Protein AF-A0A935D821-F1 (afdb_monomer)

Solvent-accessible surface area (backbone atoms only — not comparable to full-atom values): 6762 Å² total; per-residue (Å²): 128,69,67,65,56,53,56,55,55,55,59,57,64,60,61,70,76,73,68,74,76,75,75,74,90,66,78,79,75,73,73,83,70,80,72,78,73,88,66,87,47,68,66,58,54,49,43,53,53,27,46,60,72,44,51,42,80,47,81,39,40,24,57,70,22,48,75,49,73,48,99,88,66,54,73,47,79,40,54,56,42,69,42,59,46,97,87,68,49,63,41,78,49,81,43,81,46,79,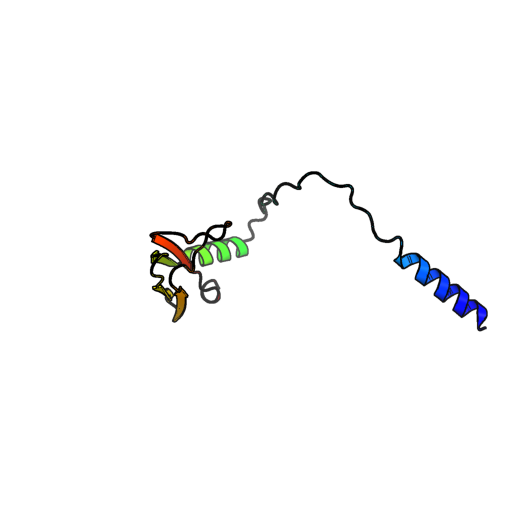47,65,61,72,87,68,39,112

Secondary structure (DSSP, 8-state):
-HHHHHHHHHHHHHTTSS--------S--------------HHHHHHHHHHHHHEEEEEEETTTBEEEE-TTS-EEEE-TT--B-TTSPBP-SEEEEEEE-GGG--

Structure (mmCIF, N/CA/C/O backbone):
data_AF-A0A935D821-F1
#
_entry.id   AF-A0A935D821-F1
#
loop_
_atom_site.group_PDB
_atom_site.id
_atom_site.type_symbol
_atom_site.label_atom_id
_atom_site.label_alt_id
_atom_site.label_comp_id
_atom_site.label_asym_id
_atom_site.label_entity_id
_atom_site.label_seq_id
_atom_site.pdbx_PDB_ins_code
_atom_site.Cartn_x
_atom_site.Cartn_y
_atom_site.Cartn_z
_atom_site.occupancy
_atom_site.B_iso_or_equiv
_atom_site.auth_seq_id
_atom_site.auth_comp_id
_atom_site.auth_asym_id
_atom_site.auth_atom_id
_atom_site.pdbx_PDB_model_num
ATOM 1 N N . MET A 1 1 ? -64.107 12.396 -27.314 1.00 47.75 1 MET A N 1
ATOM 2 C CA . MET A 1 1 ? -63.251 12.052 -26.149 1.00 47.75 1 MET A CA 1
ATOM 3 C C . MET A 1 1 ? -61.824 11.623 -26.516 1.00 47.75 1 MET A C 1
ATOM 5 O O . MET A 1 1 ? -61.002 11.564 -25.618 1.00 47.75 1 MET A O 1
ATOM 9 N N . LYS A 1 2 ? -61.483 11.373 -27.793 1.00 49.12 2 LYS A N 1
ATOM 10 C CA . LYS A 1 2 ? -60.126 10.945 -28.192 1.00 49.12 2 LYS A CA 1
ATOM 11 C C . LYS A 1 2 ? -59.158 12.112 -28.451 1.00 49.12 2 LYS A C 1
ATOM 13 O O . LYS A 1 2 ? -57.992 12.001 -28.125 1.00 49.12 2 LYS A O 1
ATOM 18 N N . THR A 1 3 ? -59.658 13.264 -28.904 1.00 49.84 3 THR A N 1
ATOM 19 C CA . THR A 1 3 ? -58.847 14.439 -29.282 1.00 49.84 3 THR A CA 1
ATOM 20 C C . THR A 1 3 ? -58.216 15.175 -28.094 1.00 49.84 3 THR A C 1
ATOM 22 O O . THR A 1 3 ? -57.121 15.707 -28.212 1.00 49.84 3 THR A O 1
ATOM 25 N N . LYS A 1 4 ? -58.873 15.181 -26.923 1.00 50.50 4 LYS A N 1
ATOM 26 C CA . LYS A 1 4 ? -58.335 15.822 -25.707 1.00 50.50 4 LYS A CA 1
ATOM 27 C C . LYS A 1 4 ? -57.169 15.033 -25.102 1.00 50.50 4 LYS A C 1
ATOM 29 O O . LYS A 1 4 ? -56.231 15.637 -24.599 1.00 50.50 4 LYS A O 1
ATOM 34 N N . ALA A 1 5 ? -57.220 13.701 -25.195 1.00 51.91 5 ALA A N 1
ATOM 35 C CA . ALA A 1 5 ? -56.130 12.836 -24.759 1.00 51.91 5 ALA A CA 1
ATOM 36 C C . ALA A 1 5 ? -54.888 13.045 -25.636 1.00 51.91 5 ALA A C 1
ATOM 38 O O . ALA A 1 5 ? -53.805 13.213 -25.093 1.00 51.91 5 ALA A O 1
ATOM 39 N N . THR A 1 6 ? -55.054 13.152 -26.962 1.00 52.22 6 THR A N 1
ATOM 40 C CA . THR A 1 6 ? -53.933 13.355 -27.896 1.00 52.22 6 THR A CA 1
ATOM 41 C C . THR A 1 6 ? -53.242 14.708 -27.706 1.00 52.22 6 THR A C 1
ATOM 43 O O . THR A 1 6 ? -52.020 14.761 -27.703 1.00 52.22 6 THR A O 1
ATOM 46 N N . ILE A 1 7 ? -53.998 15.789 -27.462 1.00 57.34 7 ILE A N 1
ATOM 47 C CA . ILE A 1 7 ? -53.429 17.131 -27.223 1.00 57.34 7 ILE A CA 1
ATOM 48 C C . ILE A 1 7 ? -52.598 17.164 -25.929 1.00 57.34 7 ILE A C 1
ATOM 50 O O . ILE A 1 7 ? -51.537 17.784 -25.890 1.00 57.34 7 ILE A O 1
ATOM 54 N N . LEU A 1 8 ? -53.043 16.459 -24.884 1.00 55.34 8 LEU A N 1
ATOM 55 C CA . LEU A 1 8 ? -52.323 16.400 -23.612 1.00 55.34 8 LEU A CA 1
ATOM 56 C C . LEU A 1 8 ? -51.025 15.581 -23.718 1.00 55.34 8 LEU A C 1
ATOM 58 O O . LEU A 1 8 ? -50.024 15.942 -23.103 1.00 55.34 8 LEU A O 1
ATOM 62 N N . THR A 1 9 ? -51.006 14.519 -24.534 1.00 57.06 9 THR A N 1
ATOM 63 C CA . THR A 1 9 ? -49.791 13.712 -24.755 1.00 57.06 9 THR A CA 1
ATOM 64 C C . THR A 1 9 ? -48.740 14.467 -25.572 1.00 57.06 9 THR A C 1
ATOM 66 O O . THR A 1 9 ? -47.549 14.367 -25.281 1.00 57.06 9 THR A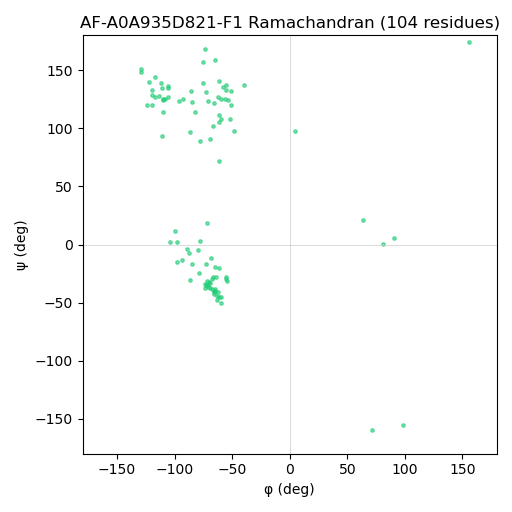 O 1
ATOM 69 N N . THR A 1 10 ? -49.157 15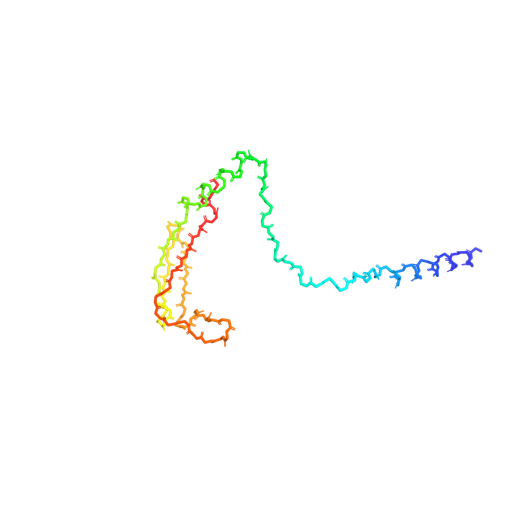.273 -26.554 1.00 56.84 10 THR A N 1
ATOM 70 C CA . THR A 1 10 ? -48.234 16.084 -27.366 1.00 56.84 10 THR A CA 1
ATOM 71 C C . THR A 1 10 ? -47.611 17.236 -26.568 1.00 56.84 10 THR A C 1
ATOM 73 O O . THR A 1 10 ? -46.447 17.563 -26.784 1.00 56.84 10 THR A O 1
ATOM 76 N N . LEU A 1 11 ? -48.333 17.813 -25.600 1.00 57.62 11 LEU A N 1
ATOM 77 C CA . LEU A 1 11 ? -47.815 18.906 -24.766 1.00 57.62 11 LEU A CA 1
ATOM 78 C C . LEU A 1 11 ? -46.709 18.444 -23.796 1.00 57.62 11 LEU A C 1
ATOM 80 O O . LEU A 1 11 ? -45.764 19.184 -23.535 1.00 57.62 11 LEU A O 1
ATOM 84 N N . ILE A 1 12 ? -46.790 17.204 -23.301 1.00 60.59 12 ILE A N 1
ATOM 85 C CA . ILE A 1 12 ? -45.798 16.624 -22.378 1.00 60.59 12 ILE A CA 1
ATOM 86 C C . ILE A 1 12 ? -44.495 16.264 -23.108 1.00 60.59 12 ILE A C 1
ATOM 88 O O . ILE A 1 12 ? -43.413 16.437 -22.551 1.00 60.59 1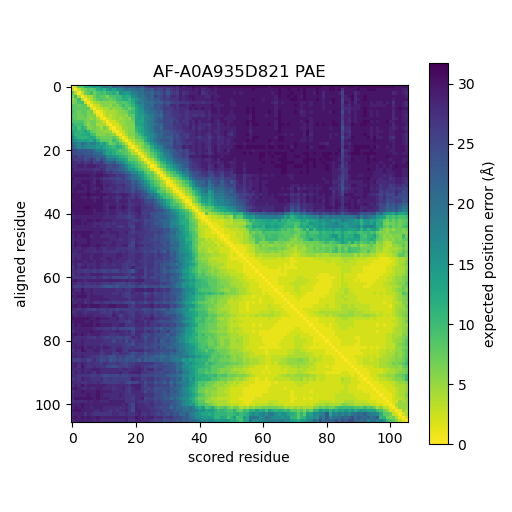2 ILE A O 1
ATOM 92 N N . ALA A 1 13 ? -44.570 15.837 -24.372 1.00 58.31 13 ALA A N 1
ATOM 93 C CA . ALA A 1 13 ? -43.392 15.468 -25.160 1.00 58.31 13 ALA A CA 1
ATOM 94 C C . ALA A 1 13 ? -42.466 16.663 -25.478 1.00 58.31 13 ALA A C 1
ATOM 96 O O . ALA A 1 13 ? -41.257 16.490 -25.603 1.00 58.31 13 ALA A O 1
ATOM 97 N N . ILE A 1 14 ? -43.009 17.883 -25.556 1.00 59.75 14 ILE A N 1
ATOM 98 C CA . ILE A 1 14 ? -42.233 19.103 -25.849 1.00 59.75 14 ILE A CA 1
ATOM 99 C C . ILE A 1 14 ? -41.476 19.606 -24.603 1.00 59.75 14 ILE A C 1
ATOM 101 O O . ILE A 1 14 ? -40.429 20.239 -24.724 1.00 59.75 14 ILE A O 1
ATOM 105 N N . ALA A 1 15 ? -41.940 19.277 -23.392 1.00 59.16 15 ALA A N 1
ATOM 106 C CA . ALA A 1 15 ? -41.317 19.733 -22.147 1.00 59.16 15 ALA A CA 1
ATOM 107 C C . ALA A 1 15 ? -39.978 19.037 -21.824 1.00 59.16 15 ALA A C 1
ATOM 109 O O . ALA A 1 15 ? -39.199 19.553 -21.025 1.00 59.16 15 ALA A O 1
ATOM 110 N N . VAL A 1 16 ? -39.676 17.894 -22.452 1.00 58.69 16 VAL A N 1
ATOM 111 C CA . VAL A 1 16 ? -38.473 17.095 -22.141 1.00 58.69 16 VAL A CA 1
ATOM 112 C C . VAL A 1 16 ? -37.225 17.581 -22.898 1.00 58.69 16 VAL A C 1
ATOM 114 O O . VAL A 1 16 ? -36.107 17.274 -22.502 1.00 58.69 16 VAL A O 1
ATOM 117 N N . ILE A 1 17 ? -37.385 18.389 -23.955 1.00 57.78 17 ILE A N 1
ATOM 118 C CA . ILE A 1 17 ? -36.281 18.791 -24.854 1.00 57.78 17 ILE A CA 1
ATOM 119 C C . ILE A 1 17 ? -35.620 20.129 -24.476 1.00 57.78 17 ILE A C 1
ATOM 121 O O . ILE A 1 17 ? -34.545 20.442 -24.977 1.00 57.78 17 ILE A O 1
ATOM 125 N N . VAL A 1 18 ? -36.228 20.921 -23.584 1.00 59.41 18 VAL A N 1
ATOM 126 C CA . VAL A 1 18 ? -35.725 22.258 -23.178 1.00 59.41 18 VAL A CA 1
ATOM 127 C C . VAL A 1 18 ? -35.068 22.232 -21.783 1.00 59.41 18 VAL A C 1
ATOM 129 O O . VAL A 1 18 ? -34.610 23.250 -21.274 1.00 59.41 18 VAL A O 1
ATOM 132 N N . GLY A 1 19 ? -34.990 21.055 -21.150 1.00 55.84 19 GLY A N 1
ATOM 133 C CA . GLY A 1 19 ? -34.468 20.876 -19.789 1.00 55.84 19 GLY A CA 1
ATOM 134 C C . GLY A 1 19 ? -32.941 20.844 -19.651 1.00 55.84 19 GLY A C 1
ATOM 135 O O . GLY A 1 19 ? -32.443 20.807 -18.528 1.00 55.84 19 GLY A O 1
ATOM 136 N N . CYS A 1 20 ? -32.177 20.884 -20.747 1.00 56.91 20 CYS A N 1
ATOM 137 C CA . CYS A 1 20 ? -30.724 21.033 -20.677 1.00 56.91 20 CYS A CA 1
ATOM 138 C C . CYS A 1 20 ? -30.373 22.499 -20.400 1.00 56.91 20 CYS A C 1
ATOM 140 O O . CYS A 1 20 ? -30.156 23.289 -21.320 1.00 56.91 20 CYS A O 1
ATOM 142 N N . LYS A 1 21 ? -30.294 22.868 -19.116 1.00 47.97 21 LYS A N 1
ATOM 143 C CA . LYS A 1 21 ? -29.542 24.057 -18.708 1.00 47.97 21 LYS A CA 1
ATOM 144 C C . LYS A 1 21 ? -28.100 23.850 -19.154 1.00 47.97 21 LYS A C 1
ATOM 146 O O . LYS A 1 21 ? -27.393 23.018 -18.601 1.00 47.97 21 LYS A O 1
ATOM 151 N N . LYS A 1 22 ? -27.689 24.589 -20.178 1.00 47.59 22 LYS A N 1
ATOM 152 C CA . LYS A 1 22 ? -26.282 24.745 -20.521 1.00 47.59 22 LYS A CA 1
ATOM 153 C C . LYS A 1 22 ? -25.666 25.531 -19.367 1.00 47.59 22 LYS A C 1
ATOM 155 O O . LYS A 1 22 ? -25.934 26.724 -19.230 1.00 47.59 22 LYS A O 1
ATOM 160 N N . GLU A 1 23 ? -24.959 24.844 -18.477 1.00 57.12 23 GLU A N 1
ATOM 161 C CA . GLU A 1 23 ? -24.061 25.513 -17.541 1.00 57.12 23 GLU A CA 1
ATOM 162 C C . GLU A 1 23 ? -23.087 26.332 -18.399 1.00 57.12 23 GLU A C 1
ATOM 164 O O . GLU A 1 23 ? -22.535 25.788 -19.361 1.00 57.12 23 GLU A O 1
ATOM 169 N N . PRO A 1 24 ? -22.956 27.652 -18.176 1.00 48.09 24 PRO A N 1
ATOM 170 C CA . PRO A 1 24 ? -21.944 28.419 -18.882 1.00 48.09 24 PRO A CA 1
ATOM 171 C C . PRO A 1 24 ? -20.587 27.792 -18.567 1.00 48.09 24 PRO A C 1
ATOM 173 O O . PRO A 1 24 ? -20.339 27.455 -17.409 1.00 48.09 24 PRO A O 1
ATOM 176 N N . ASP A 1 25 ? -19.752 27.623 -19.596 1.00 51.28 25 ASP A N 1
ATOM 177 C CA . ASP A 1 25 ? -18.374 27.148 -19.482 1.00 51.28 25 ASP A CA 1
ATOM 178 C C . ASP A 1 25 ? -17.662 27.937 -18.378 1.00 51.28 25 ASP A C 1
ATOM 180 O O . ASP A 1 25 ? -17.236 29.079 -18.563 1.00 51.28 25 ASP A O 1
ATOM 184 N N . ASN A 1 26 ? -17.600 27.338 -17.192 1.00 46.03 26 ASN A N 1
ATOM 185 C CA . ASN A 1 26 ? -16.905 27.902 -16.058 1.00 46.03 26 ASN A CA 1
ATOM 186 C C . ASN A 1 26 ? -15.437 27.485 -16.219 1.00 46.03 26 ASN A C 1
ATOM 188 O O . ASN A 1 26 ? -15.169 26.283 -16.331 1.00 46.03 26 ASN A O 1
ATOM 192 N N . PRO A 1 27 ? -14.478 28.426 -16.267 1.00 51.19 27 PRO A N 1
ATOM 193 C CA . PRO A 1 27 ? -13.065 28.075 -16.308 1.00 51.19 27 PRO A CA 1
ATOM 194 C C . PRO A 1 27 ? -12.760 27.176 -15.109 1.00 51.19 27 PRO A C 1
ATOM 196 O O . PRO A 1 27 ? -13.226 27.471 -14.011 1.00 51.19 27 PRO A O 1
ATOM 199 N N . ALA A 1 28 ? -12.053 26.068 -15.372 1.00 53.22 28 ALA A N 1
ATOM 200 C CA . ALA A 1 28 ? -11.562 25.065 -14.425 1.00 53.22 28 ALA A CA 1
ATOM 201 C C . ALA A 1 28 ? -12.015 25.312 -12.979 1.00 53.22 28 ALA A C 1
ATOM 203 O O . ALA A 1 28 ? -11.416 26.108 -12.255 1.00 53.22 28 ALA A O 1
ATOM 204 N N . SER A 1 29 ? -13.086 24.625 -12.569 1.00 41.59 29 SER A N 1
ATOM 205 C CA . SER A 1 29 ? -13.445 24.549 -11.157 1.00 41.59 29 SER A CA 1
ATOM 206 C C . SER A 1 29 ? -12.185 24.122 -10.393 1.00 41.59 29 SER A C 1
ATOM 208 O O . SER A 1 29 ? -11.617 23.078 -10.730 1.00 41.59 29 SER A O 1
ATOM 210 N N . PRO A 1 30 ? -11.679 24.923 -9.436 1.00 51.94 30 PRO A N 1
ATOM 211 C CA . PRO A 1 30 ? -10.592 24.462 -8.592 1.00 51.94 30 PRO A CA 1
ATOM 212 C C . PRO A 1 30 ? -11.053 23.160 -7.938 1.00 51.94 30 PRO A C 1
ATOM 214 O O . PRO A 1 30 ? -12.212 23.059 -7.527 1.00 51.94 30 PRO A O 1
ATOM 217 N N . ALA A 1 31 ? -10.161 22.164 -7.892 1.00 57.12 31 ALA A N 1
ATOM 218 C CA . ALA A 1 31 ? -10.391 20.915 -7.172 1.00 57.12 31 ALA A CA 1
ATOM 219 C C . ALA A 1 31 ? -11.093 21.225 -5.841 1.00 57.12 31 ALA A C 1
ATOM 221 O O . ALA A 1 31 ? -10.716 22.220 -5.215 1.00 57.12 31 ALA A O 1
ATOM 222 N N . PRO A 1 32 ? -12.107 20.440 -5.424 1.00 46.78 32 PRO A N 1
ATOM 223 C CA . PRO A 1 32 ? -12.874 20.740 -4.226 1.00 46.78 32 PRO A CA 1
ATOM 224 C C . PRO A 1 32 ? -11.896 20.952 -3.076 1.00 46.78 32 PRO A C 1
ATOM 226 O O . PRO A 1 32 ? -11.239 20.018 -2.615 1.00 46.78 32 PRO A O 1
ATOM 229 N N . THR A 1 33 ? -11.757 22.204 -2.645 1.00 50.59 33 THR A N 1
ATOM 23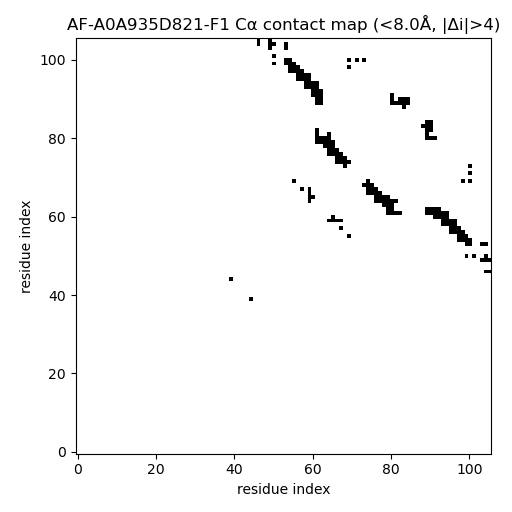0 C CA . THR A 1 33 ? -11.072 22.517 -1.406 1.00 50.59 33 THR A CA 1
ATOM 231 C C . THR A 1 33 ? -11.851 21.778 -0.328 1.00 50.59 33 THR A C 1
ATOM 233 O O . THR A 1 33 ? -13.076 21.916 -0.271 1.00 50.59 33 THR A O 1
ATOM 236 N N . PRO A 1 34 ? -11.206 20.933 0.492 1.00 54.78 34 PRO A N 1
ATOM 237 C CA . PRO A 1 34 ? -11.912 20.258 1.559 1.00 54.78 34 PRO A CA 1
ATOM 238 C C . PRO A 1 34 ? -12.459 21.343 2.481 1.00 54.78 34 PRO A C 1
ATOM 240 O O . PRO A 1 34 ? -11.705 21.990 3.207 1.00 54.78 34 PRO A O 1
ATOM 243 N N . ASN A 1 35 ? -13.771 21.582 2.418 1.00 47.72 35 ASN A N 1
ATOM 244 C CA . ASN A 1 35 ? -14.443 22.427 3.389 1.00 47.72 35 ASN A CA 1
ATOM 245 C C . ASN A 1 35 ? -14.081 21.868 4.770 1.00 47.72 35 ASN A C 1
ATOM 247 O O . ASN A 1 35 ? -14.323 20.678 5.012 1.00 47.72 35 ASN A O 1
ATOM 251 N N . PRO A 1 36 ? -13.509 22.670 5.686 1.00 53.00 36 PRO A N 1
ATOM 252 C CA . PRO A 1 36 ? -13.313 22.219 7.046 1.00 53.00 36 PRO A CA 1
ATOM 253 C C . PRO A 1 36 ? -14.705 21.925 7.588 1.00 53.00 36 PRO A C 1
ATOM 255 O O . PRO A 1 36 ? -15.535 22.822 7.727 1.00 53.00 36 PRO A O 1
ATOM 258 N N . VAL A 1 37 ? -14.998 20.651 7.827 1.00 57.03 37 VAL A N 1
ATOM 259 C CA . VAL A 1 37 ? -16.260 20.242 8.428 1.00 57.03 37 VAL A CA 1
ATOM 260 C C . VAL A 1 37 ? -16.215 20.728 9.877 1.00 57.03 37 VAL A C 1
ATOM 262 O O . VAL A 1 37 ? -15.727 20.030 10.764 1.00 57.03 37 VAL A O 1
ATOM 265 N N . THR A 1 38 ? -16.702 21.943 10.118 1.00 56.81 38 THR A N 1
ATOM 266 C CA . THR A 1 38 ? -16.762 22.639 11.417 1.00 56.81 38 THR A CA 1
ATOM 267 C C . THR A 1 38 ? -17.797 22.053 12.383 1.00 56.81 38 THR A C 1
ATOM 269 O O . THR A 1 38 ? -18.167 22.682 13.365 1.00 56.81 38 THR A O 1
ATOM 272 N N . GLY A 1 39 ? -18.251 20.822 12.151 1.00 56.06 39 GLY A N 1
ATOM 273 C CA . GLY A 1 39 ? -18.997 20.043 13.132 1.00 56.06 39 GLY A CA 1
ATOM 274 C C . GLY A 1 39 ? -18.136 18.889 13.600 1.00 56.06 39 GLY A C 1
ATOM 275 O O . GLY A 1 39 ? -18.131 17.856 12.931 1.00 56.06 39 GLY A O 1
ATOM 276 N N . SER A 1 40 ? -17.392 19.050 14.693 1.00 58.84 40 SER A N 1
ATOM 277 C CA . SER A 1 40 ? -16.677 17.983 15.406 1.00 58.84 40 SER A CA 1
ATOM 278 C C . SER A 1 40 ? -17.676 16.947 15.933 1.00 58.84 40 SER A C 1
ATOM 280 O O . SER A 1 40 ? -17.968 16.862 17.119 1.00 58.84 40 SER A O 1
ATOM 282 N N . SER A 1 41 ? -18.243 16.154 15.024 1.00 72.50 41 SER A N 1
ATOM 283 C CA . SER A 1 41 ? -19.016 14.984 15.398 1.00 72.50 41 SER A CA 1
ATOM 284 C C . SER A 1 41 ? -18.035 14.009 16.049 1.00 72.50 41 SER A C 1
ATOM 286 O O . SER A 1 41 ? -17.055 13.637 15.391 1.00 72.50 41 SER A O 1
ATOM 288 N N . PRO A 1 42 ? -18.259 13.591 17.306 1.00 70.44 42 PRO A N 1
ATOM 289 C CA . PRO A 1 42 ? -17.380 12.646 17.993 1.00 70.44 42 PRO A CA 1
ATOM 290 C C . PRO A 1 42 ? -17.199 11.350 17.190 1.00 70.44 42 PRO A C 1
ATOM 292 O O . PRO A 1 42 ? -16.129 10.755 17.218 1.00 70.44 42 PRO A O 1
ATOM 295 N N . LEU A 1 43 ? -18.189 10.980 16.371 1.00 74.56 43 LEU A N 1
ATOM 296 C CA . LEU A 1 43 ? -18.105 9.850 15.446 1.00 74.56 43 LEU A CA 1
ATOM 297 C C . LEU A 1 43 ? -17.006 10.025 14.392 1.00 74.56 43 LEU A C 1
ATOM 299 O O . LEU A 1 43 ? -16.278 9.083 14.105 1.00 74.56 43 LEU A O 1
ATOM 303 N N . ARG A 1 44 ? -16.828 11.230 13.833 1.00 75.44 44 ARG A N 1
ATOM 304 C CA . ARG A 1 44 ? -15.784 11.462 12.824 1.00 75.44 44 ARG A CA 1
ATOM 305 C C . ARG A 1 44 ? -14.386 11.380 13.432 1.00 75.44 44 ARG A C 1
ATOM 307 O O . ARG A 1 44 ? -13.495 10.830 12.798 1.00 75.44 44 ARG A O 1
ATOM 314 N N . ALA A 1 45 ? -14.209 11.874 14.657 1.00 72.25 45 ALA A N 1
ATOM 315 C CA . ALA A 1 45 ? -12.950 11.727 15.385 1.00 72.25 45 ALA A CA 1
ATOM 316 C C . ALA A 1 45 ? -12.644 10.252 15.702 1.00 72.25 45 ALA A C 1
ATOM 318 O O . ALA A 1 45 ? -11.503 9.828 15.538 1.00 72.25 45 ALA A O 1
ATOM 319 N N . LEU A 1 46 ? -13.658 9.462 16.079 1.00 72.31 46 LEU A N 1
ATOM 320 C CA . LEU A 1 46 ? -13.513 8.018 16.286 1.00 72.31 46 LEU A CA 1
ATOM 321 C C . LEU A 1 46 ? -13.043 7.308 15.011 1.00 72.31 46 LEU A C 1
ATOM 323 O O . LEU A 1 46 ? -12.031 6.617 15.050 1.00 72.31 46 LEU A O 1
ATOM 327 N N . PHE A 1 47 ? -13.695 7.541 13.867 1.00 78.50 47 PHE A N 1
ATOM 328 C CA . PHE A 1 47 ? -13.271 6.923 12.607 1.00 78.50 47 PHE A CA 1
ATOM 329 C C . PHE A 1 47 ? -11.865 7.360 12.182 1.00 78.50 47 PHE A C 1
ATOM 331 O O . PHE A 1 47 ? -11.064 6.513 11.809 1.00 78.50 47 PHE A O 1
ATOM 338 N N . VAL A 1 48 ? -11.528 8.651 12.273 1.00 80.06 48 VAL A N 1
ATOM 339 C CA . VAL A 1 48 ? -10.187 9.140 11.898 1.00 80.06 48 VAL A CA 1
ATOM 340 C C . VAL A 1 48 ? -9.101 8.506 12.771 1.00 80.06 48 VAL A C 1
ATOM 342 O O . VAL A 1 48 ? -8.099 8.027 12.241 1.00 80.06 48 VAL A O 1
ATOM 345 N N . ASN A 1 49 ? -9.314 8.441 14.087 1.00 75.75 49 ASN A N 1
ATOM 346 C CA . ASN A 1 49 ? -8.362 7.813 15.003 1.00 75.75 49 ASN A CA 1
ATOM 347 C C . ASN A 1 49 ? -8.246 6.306 14.750 1.00 75.75 49 ASN A C 1
ATOM 349 O O . ASN A 1 49 ? -7.141 5.769 14.735 1.00 75.75 49 ASN A O 1
ATOM 353 N N . ASN A 1 50 ? -9.363 5.624 14.495 1.00 80.31 50 ASN A N 1
ATOM 354 C CA . ASN A 1 50 ? -9.356 4.192 14.222 1.00 80.31 50 ASN A CA 1
ATOM 355 C C . ASN A 1 50 ? -8.670 3.864 12.888 1.00 80.31 50 ASN A C 1
ATOM 357 O O . ASN A 1 50 ? -7.918 2.896 12.820 1.00 80.31 50 ASN A O 1
ATOM 361 N N . VAL A 1 51 ? -8.854 4.689 11.849 1.00 83.62 51 VAL A N 1
ATOM 362 C CA . VAL A 1 51 ? -8.133 4.548 10.571 1.00 83.62 51 VAL A CA 1
ATOM 363 C C . VAL A 1 51 ? -6.635 4.745 10.782 1.00 83.62 51 VAL A C 1
ATOM 365 O O . VAL A 1 51 ? -5.843 3.925 10.317 1.00 83.62 51 VAL A O 1
ATOM 368 N N . ALA A 1 52 ? -6.238 5.797 11.503 1.00 82.06 52 ALA A N 1
ATOM 369 C CA . ALA A 1 52 ? -4.831 6.062 11.787 1.00 82.06 52 ALA A CA 1
ATOM 370 C C . ALA A 1 52 ? -4.185 4.892 12.552 1.00 82.06 52 ALA A C 1
ATOM 372 O O . ALA A 1 52 ? -3.123 4.418 12.159 1.00 82.06 52 ALA A O 1
ATOM 373 N N . ASN A 1 53 ? -4.866 4.364 13.574 1.00 82.31 53 ASN A N 1
ATOM 374 C CA . ASN A 1 53 ? -4.391 3.225 14.366 1.00 82.31 53 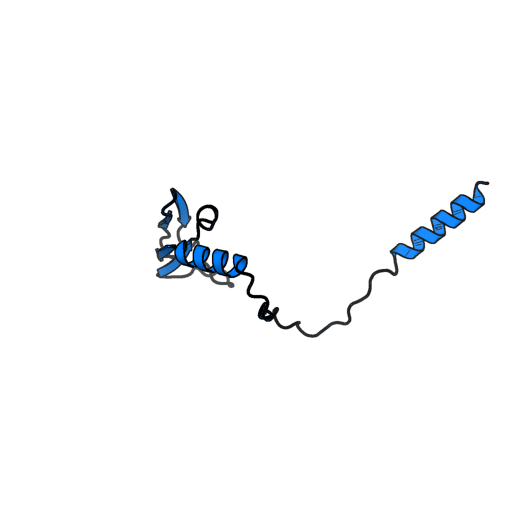ASN A CA 1
ATOM 375 C C . ASN A 1 53 ? -4.351 1.905 13.578 1.00 82.31 53 ASN A C 1
ATOM 377 O O . ASN A 1 53 ? -3.530 1.040 13.872 1.00 82.31 53 ASN A O 1
ATOM 381 N N . ALA A 1 54 ? -5.236 1.732 12.595 1.00 87.25 54 ALA A N 1
ATOM 382 C CA . ALA A 1 54 ? -5.303 0.532 11.764 1.00 87.25 54 ALA A CA 1
ATOM 383 C C . ALA A 1 54 ? -4.381 0.585 10.533 1.00 87.25 54 ALA A C 1
ATOM 385 O O . ALA A 1 54 ? -4.263 -0.420 9.827 1.00 87.25 54 ALA A O 1
ATOM 386 N N . THR A 1 55 ? -3.745 1.731 10.258 1.00 93.00 55 THR A N 1
ATOM 387 C CA . THR A 1 55 ? -2.867 1.899 9.095 1.00 93.00 55 THR A CA 1
ATOM 388 C C . THR A 1 55 ? -1.575 1.113 9.283 1.00 93.00 55 THR A C 1
ATOM 390 O O . THR A 1 55 ? -0.828 1.317 10.237 1.00 93.00 55 THR A O 1
ATOM 393 N N . GLN A 1 56 ? -1.297 0.228 8.333 1.00 94.75 56 GLN A N 1
ATOM 394 C CA . GLN A 1 56 ? -0.084 -0.576 8.251 1.00 94.75 56 GLN A CA 1
ATOM 395 C C . GLN A 1 56 ? 0.734 -0.111 7.047 1.00 94.75 56 GLN A C 1
ATOM 397 O O . GLN A 1 56 ? 0.173 0.156 5.984 1.00 94.75 56 GLN A O 1
ATOM 402 N N . THR A 1 57 ? 2.054 -0.023 7.201 1.00 96.81 57 THR A N 1
ATOM 403 C CA . THR A 1 57 ? 2.957 0.481 6.160 1.00 96.81 57 THR A CA 1
ATOM 404 C C . THR A 1 57 ? 3.967 -0.584 5.768 1.00 96.81 57 THR A C 1
ATOM 406 O O . THR A 1 57 ? 4.613 -1.182 6.627 1.00 96.81 57 THR A O 1
ATOM 409 N N . PHE A 1 58 ? 4.134 -0.779 4.465 1.00 97.62 58 PHE A N 1
ATOM 410 C CA . PHE A 1 58 ? 5.034 -1.763 3.877 1.00 97.62 58 PHE A CA 1
ATOM 411 C C . PHE A 1 58 ? 5.926 -1.107 2.832 1.00 97.62 58 PHE A C 1
ATOM 413 O O . PHE A 1 58 ? 5.525 -0.140 2.185 1.00 97.62 58 PHE A O 1
ATOM 420 N N . ILE A 1 59 ? 7.124 -1.655 2.649 1.00 97.75 59 ILE A N 1
ATOM 421 C CA . ILE A 1 59 ? 8.044 -1.247 1.590 1.00 97.75 59 ILE A CA 1
ATOM 422 C C . ILE A 1 59 ? 8.130 -2.378 0.572 1.00 97.75 59 ILE A C 1
ATOM 424 O O . ILE A 1 59 ? 8.458 -3.509 0.929 1.00 97.75 59 ILE A O 1
ATOM 428 N N . VAL A 1 60 ? 7.844 -2.063 -0.687 1.00 97.44 60 VAL A N 1
ATOM 429 C CA . VAL A 1 60 ? 7.898 -3.004 -1.812 1.00 97.44 60 VAL A CA 1
ATOM 430 C C . VAL A 1 60 ? 8.867 -2.456 -2.849 1.00 97.44 60 VAL A C 1
ATOM 432 O O . VAL A 1 60 ? 8.901 -1.254 -3.099 1.00 97.44 60 VAL A O 1
ATOM 435 N N . ASN A 1 61 ? 9.678 -3.316 -3.461 1.00 97.44 61 ASN A N 1
ATOM 436 C CA . ASN A 1 61 ? 10.481 -2.911 -4.609 1.00 97.44 61 ASN A CA 1
ATOM 437 C C . ASN A 1 61 ? 9.609 -2.981 -5.869 1.00 97.44 61 ASN A C 1
ATOM 439 O O . ASN A 1 61 ? 9.201 -4.062 -6.279 1.00 97.44 61 ASN A O 1
ATOM 443 N N . ALA A 1 62 ? 9.332 -1.839 -6.491 1.00 96.75 62 ALA A N 1
ATOM 444 C CA . ALA A 1 62 ? 8.448 -1.738 -7.646 1.00 96.75 62 ALA A CA 1
ATOM 445 C C . ALA A 1 62 ? 8.970 -2.476 -8.891 1.00 96.75 62 ALA A C 1
ATOM 447 O O . ALA A 1 62 ? 8.167 -2.957 -9.687 1.00 96.75 62 ALA A O 1
ATOM 448 N N . ALA A 1 63 ? 10.292 -2.628 -9.036 1.00 96.56 63 ALA A N 1
ATOM 449 C CA . ALA A 1 63 ? 10.883 -3.313 -10.185 1.00 96.56 63 ALA A CA 1
ATOM 450 C C . ALA A 1 63 ? 10.697 -4.837 -10.110 1.00 96.56 63 ALA A C 1
ATOM 452 O O . ALA A 1 63 ? 10.471 -5.484 -11.128 1.00 96.56 63 ALA A O 1
ATOM 453 N N . THR A 1 64 ? 10.784 -5.419 -8.910 1.00 97.44 64 THR A N 1
ATOM 454 C CA . THR A 1 64 ? 10.621 -6.870 -8.702 1.00 97.44 64 THR A CA 1
ATOM 455 C C . THR A 1 64 ? 9.224 -7.263 -8.240 1.00 97.44 64 THR A C 1
ATOM 457 O O . THR A 1 64 ? 8.893 -8.443 -8.273 1.00 97.44 64 THR A O 1
ATOM 460 N N . GLY A 1 65 ? 8.422 -6.303 -7.780 1.00 96.00 65 GLY A N 1
ATOM 461 C CA . GLY A 1 65 ? 7.163 -6.580 -7.104 1.00 96.00 65 GLY A CA 1
ATOM 462 C C . GLY A 1 65 ? 7.369 -7.173 -5.707 1.00 96.00 65 GLY A C 1
ATOM 463 O O . GLY A 1 65 ? 8.434 -7.029 -5.090 1.00 96.00 65 GLY A O 1
ATOM 464 N N . GLY A 1 66 ? 6.334 -7.840 -5.204 1.00 96.00 66 GLY A N 1
ATOM 465 C CA . GLY A 1 66 ? 6.358 -8.545 -3.928 1.00 96.00 66 GLY A CA 1
ATOM 466 C C . GLY A 1 66 ? 4.978 -8.721 -3.307 1.00 96.00 66 GLY A C 1
ATOM 467 O O . GLY A 1 66 ? 3.983 -8.173 -3.769 1.00 96.00 66 GLY A O 1
ATOM 468 N N . GLN A 1 67 ? 4.940 -9.459 -2.201 1.00 97.25 67 GLN A N 1
ATOM 469 C CA . GLN A 1 67 ? 3.717 -9.716 -1.453 1.00 97.25 67 GLN A CA 1
ATOM 470 C C . GLN A 1 67 ? 3.689 -8.908 -0.156 1.00 97.25 67 GLN A C 1
ATOM 472 O O . GLN A 1 67 ? 4.654 -8.894 0.608 1.00 97.25 67 GLN A O 1
ATOM 477 N N . VAL A 1 68 ? 2.545 -8.290 0.114 1.00 97.25 68 VAL A N 1
ATOM 478 C CA . VAL A 1 68 ? 2.221 -7.636 1.382 1.00 97.25 68 VAL A CA 1
ATOM 479 C C . VAL A 1 68 ? 1.134 -8.442 2.082 1.00 97.25 68 VAL A C 1
ATOM 481 O O . VAL A 1 68 ? 0.144 -8.836 1.464 1.00 97.25 68 VAL A O 1
ATOM 484 N N . MET A 1 69 ? 1.309 -8.681 3.382 1.00 96.94 69 MET A N 1
ATOM 485 C CA . MET A 1 69 ? 0.316 -9.356 4.212 1.00 96.94 69 MET A CA 1
ATOM 486 C C . MET A 1 69 ? -0.053 -8.473 5.400 1.00 96.94 69 MET A C 1
ATOM 488 O O . MET A 1 69 ? 0.807 -8.113 6.201 1.00 96.94 69 MET A O 1
ATOM 492 N N . GLY A 1 70 ? -1.332 -8.121 5.485 1.00 94.81 70 GLY A N 1
ATOM 493 C CA . GLY A 1 70 ? -1.905 -7.373 6.592 1.00 94.81 70 GLY A CA 1
ATOM 494 C C . GLY A 1 70 ? -2.086 -8.234 7.839 1.00 94.81 70 GLY A C 1
ATOM 495 O O . GLY A 1 70 ? -2.217 -9.460 7.768 1.00 94.81 70 GLY A O 1
ATOM 496 N N . ASN A 1 71 ? -2.146 -7.580 8.996 1.00 92.31 71 ASN A N 1
ATOM 497 C CA . ASN A 1 71 ? -2.299 -8.221 10.302 1.00 92.31 71 ASN A CA 1
ATOM 498 C C . ASN A 1 71 ? -3.609 -9.016 10.460 1.00 92.31 71 ASN A C 1
ATOM 500 O O . ASN A 1 71 ? -3.688 -9.868 11.349 1.00 92.31 71 ASN A O 1
ATOM 504 N N . LYS A 1 72 ? -4.643 -8.753 9.646 1.00 91.06 72 LYS A N 1
ATOM 505 C CA . LYS A 1 72 ? -5.896 -9.536 9.626 1.00 91.06 72 LYS A CA 1
ATOM 506 C C . LYS A 1 72 ? -5.964 -10.552 8.486 1.00 91.06 72 LYS A C 1
ATOM 508 O O . LYS A 1 72 ? -7.008 -11.162 8.274 1.00 91.06 72 LYS A O 1
ATOM 513 N N . GLY A 1 73 ? -4.847 -10.788 7.801 1.00 91.69 73 GLY A N 1
ATOM 514 C CA . GLY A 1 73 ? -4.727 -11.822 6.777 1.00 91.69 73 GLY A CA 1
ATOM 515 C C . GLY A 1 73 ? -5.058 -11.353 5.363 1.00 91.69 73 GLY A C 1
ATOM 516 O O . GLY A 1 73 ? -5.044 -12.180 4.451 1.00 91.69 73 GLY A O 1
ATOM 517 N N . THR A 1 74 ? -5.308 -10.056 5.142 1.00 93.56 74 THR A N 1
ATOM 518 C CA . THR A 1 74 ? -5.397 -9.520 3.777 1.00 93.56 74 THR A CA 1
ATOM 519 C C . THR A 1 74 ? -4.056 -9.700 3.080 1.00 93.56 74 THR A C 1
ATOM 521 O O . THR A 1 74 ? -3.024 -9.267 3.589 1.00 93.56 74 THR A O 1
ATOM 524 N N . AR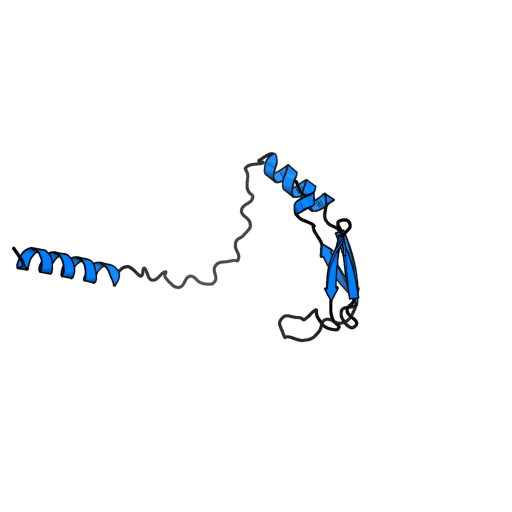G A 1 75 ? -4.062 -10.322 1.903 1.00 95.75 75 ARG A N 1
ATOM 525 C CA . ARG A 1 75 ? -2.867 -10.519 1.086 1.00 95.75 75 ARG A CA 1
ATOM 526 C C . ARG A 1 75 ? -2.990 -9.716 -0.200 1.00 95.75 75 ARG A C 1
ATOM 528 O O . ARG A 1 75 ? -3.974 -9.858 -0.919 1.00 95.75 75 ARG A O 1
ATOM 535 N N . LEU A 1 76 ? -1.974 -8.910 -0.477 1.00 97.06 76 LEU A N 1
ATOM 536 C CA . LEU A 1 76 ? -1.820 -8.158 -1.714 1.00 97.06 76 LEU A CA 1
ATOM 537 C C . LEU A 1 76 ? -0.565 -8.662 -2.412 1.00 97.06 76 LEU A C 1
ATOM 539 O O . LEU A 1 76 ? 0.501 -8.715 -1.800 1.00 97.06 76 LEU A O 1
ATOM 543 N N . ASP A 1 77 ? -0.708 -9.052 -3.670 1.00 97.81 77 ASP A N 1
ATOM 544 C CA . ASP A 1 77 ? 0.407 -9.461 -4.512 1.00 97.81 77 ASP A CA 1
ATOM 545 C C . ASP A 1 77 ? 0.628 -8.393 -5.581 1.00 97.81 77 ASP A C 1
ATOM 547 O O . ASP A 1 77 ? -0.314 -7.999 -6.273 1.00 97.81 77 ASP A O 1
ATOM 551 N N . PHE A 1 78 ? 1.852 -7.888 -5.664 1.00 97.75 78 PHE A N 1
ATOM 552 C CA . PHE A 1 78 ? 2.262 -6.897 -6.644 1.00 97.75 78 PHE A CA 1
ATOM 553 C C . PHE A 1 78 ? 3.214 -7.568 -7.622 1.00 97.75 78 PHE A C 1
ATOM 555 O O . PHE A 1 78 ? 4.329 -7.941 -7.255 1.00 97.75 78 PHE A O 1
ATOM 562 N N . GLU A 1 79 ? 2.791 -7.687 -8.876 1.00 97.81 79 GLU A N 1
ATOM 563 C CA . GLU A 1 79 ? 3.658 -8.176 -9.944 1.00 97.81 79 GLU A CA 1
ATOM 564 C C . GLU A 1 79 ? 4.835 -7.208 -10.199 1.00 97.81 79 GLU A C 1
ATOM 566 O O . GLU A 1 79 ? 4.761 -6.016 -9.862 1.00 97.81 79 GLU A O 1
ATOM 571 N N . PRO A 1 80 ? 5.937 -7.686 -10.805 1.00 97.50 80 PRO A N 1
ATOM 572 C CA . PRO A 1 80 ? 7.010 -6.813 -11.270 1.00 97.50 80 PRO A CA 1
ATOM 573 C C . PRO A 1 80 ? 6.470 -5.668 -12.139 1.00 97.50 80 PRO A C 1
ATOM 575 O O . PRO A 1 80 ? 5.708 -5.905 -13.073 1.00 97.50 80 PRO A O 1
ATOM 578 N N . ASN A 1 81 ? 6.902 -4.433 -11.871 1.00 97.12 81 ASN A N 1
ATOM 579 C CA . ASN A 1 81 ? 6.487 -3.223 -12.595 1.00 97.12 81 ASN A CA 1
ATOM 580 C C . ASN A 1 81 ? 4.988 -2.872 -12.486 1.00 97.12 81 ASN A C 1
ATOM 582 O O . ASN A 1 81 ? 4.482 -2.106 -13.304 1.00 97.12 81 ASN A O 1
ATOM 586 N N . ALA A 1 82 ? 4.276 -3.375 -11.469 1.00 97.00 82 ALA A N 1
ATOM 587 C CA . ALA A 1 82 ? 2.862 -3.046 -11.242 1.00 97.00 82 ALA A CA 1
ATOM 588 C C . ALA A 1 82 ? 2.609 -1.563 -10.901 1.00 97.00 82 ALA A C 1
ATOM 590 O O . ALA A 1 82 ? 1.487 -1.074 -11.024 1.00 97.00 82 ALA A O 1
ATOM 591 N N . PHE A 1 83 ? 3.641 -0.836 -10.466 1.00 97.00 83 PHE A N 1
ATOM 592 C CA . PHE A 1 83 ? 3.558 0.590 -10.168 1.00 97.00 83 PHE A CA 1
ATOM 593 C C . PHE A 1 83 ? 4.039 1.392 -11.373 1.00 97.00 83 PHE A C 1
ATOM 595 O O . PHE A 1 83 ? 5.178 1.230 -11.810 1.00 97.00 83 PHE A O 1
ATOM 602 N N . VAL A 1 84 ? 3.189 2.281 -11.884 1.00 97.19 84 VAL A N 1
ATOM 603 C CA . VAL A 1 84 ? 3.476 3.114 -13.058 1.00 97.19 84 VAL A CA 1
ATOM 604 C C . VAL A 1 84 ? 3.198 4.584 -12.766 1.00 97.19 84 VAL A C 1
ATOM 606 O O . VAL A 1 84 ? 2.306 4.920 -11.985 1.00 97.19 84 VAL A O 1
ATOM 609 N N . TYR A 1 85 ? 3.963 5.467 -13.401 1.00 96.06 85 TYR A N 1
ATOM 610 C CA . TYR A 1 85 ? 3.637 6.890 -13.463 1.00 96.06 85 TYR A CA 1
ATOM 611 C C . TYR A 1 85 ? 2.470 7.130 -14.434 1.00 96.06 85 TYR A C 1
ATOM 613 O O . TYR A 1 85 ? 2.118 6.264 -15.234 1.00 96.06 85 TYR A O 1
ATOM 621 N N . GLU A 1 86 ? 1.894 8.334 -14.415 1.00 96.50 86 GLU A N 1
ATOM 622 C CA . GLU A 1 86 ? 0.779 8.723 -15.297 1.00 96.50 86 GLU A CA 1
ATOM 623 C C . GLU A 1 86 ? 1.090 8.516 -16.792 1.00 96.50 86 GLU A C 1
ATOM 625 O O . GLU A 1 86 ? 0.218 8.173 -17.582 1.00 96.50 86 GLU A O 1
ATOM 630 N N . ASN A 1 87 ? 2.359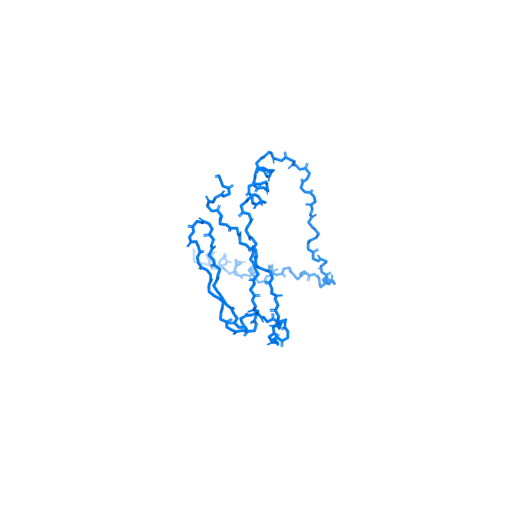 8.662 -17.178 1.00 96.31 87 ASN A N 1
ATOM 631 C CA . ASN A 1 87 ? 2.832 8.459 -18.547 1.00 96.31 87 ASN A CA 1
ATOM 632 C C . ASN A 1 87 ? 3.003 6.974 -18.946 1.00 96.31 87 ASN A C 1
ATOM 634 O O . ASN A 1 87 ? 3.505 6.698 -20.035 1.00 96.31 87 ASN A O 1
ATOM 638 N N . GLY A 1 88 ? 2.661 6.027 -18.068 1.00 95.50 88 GLY A N 1
ATOM 639 C CA . GLY A 1 88 ? 2.774 4.585 -18.303 1.00 95.50 88 GLY A CA 1
ATOM 640 C C . GLY A 1 88 ? 4.174 3.996 -18.099 1.00 95.50 88 GLY A C 1
ATOM 641 O O . GLY A 1 88 ? 4.353 2.791 -18.268 1.00 95.50 88 GLY A O 1
ATOM 642 N N . THR A 1 89 ? 5.175 4.799 -17.730 1.00 97.44 89 THR A N 1
ATOM 643 C CA . THR A 1 89 ? 6.512 4.273 -17.408 1.00 97.44 89 THR A CA 1
ATOM 644 C C . THR A 1 89 ? 6.526 3.594 -16.030 1.00 97.44 89 THR A C 1
ATOM 646 O O . THR A 1 89 ? 5.924 4.130 -15.094 1.00 97.44 89 THR A O 1
ATOM 649 N N . PRO A 1 90 ? 7.204 2.438 -15.867 1.00 97.00 90 PRO A N 1
ATOM 650 C CA . PRO A 1 90 ? 7.333 1.785 -14.567 1.00 97.00 90 PRO A CA 1
ATOM 651 C C . PRO A 1 90 ? 8.067 2.644 -13.539 1.00 97.00 90 PRO A C 1
ATOM 653 O O . PRO A 1 90 ? 9.079 3.283 -13.839 1.00 97.00 90 PRO A O 1
ATOM 656 N N . VAL A 1 91 ? 7.587 2.606 -12.300 1.00 97.12 91 VAL A N 1
ATOM 657 C CA . VAL A 1 91 ? 8.306 3.145 -11.147 1.00 97.12 91 VAL A CA 1
ATOM 658 C C . VAL A 1 91 ? 9.475 2.217 -10.825 1.00 97.12 91 VAL A C 1
ATOM 660 O O . VAL A 1 91 ? 9.308 1.006 -10.697 1.00 97.12 91 VAL A O 1
ATOM 663 N N . MET A 1 92 ? 10.662 2.795 -10.646 1.00 95.38 92 MET A N 1
ATOM 664 C CA . MET A 1 92 ? 11.871 2.060 -10.274 1.00 95.38 92 MET A CA 1
ATOM 665 C C . MET A 1 92 ? 12.221 2.314 -8.807 1.00 95.38 92 MET A C 1
ATOM 667 O O . MET A 1 92 ? 12.215 3.455 -8.349 1.00 95.38 92 MET A O 1
ATOM 671 N N . GLY A 1 93 ? 12.589 1.258 -8.080 1.00 93.88 93 GLY A N 1
ATOM 672 C CA . GLY A 1 93 ? 13.044 1.354 -6.690 1.00 93.88 93 GLY A CA 1
ATOM 673 C C . GLY A 1 93 ? 11.958 1.049 -5.660 1.00 93.88 93 GLY A C 1
ATOM 674 O O . GLY A 1 93 ? 11.036 0.283 -5.920 1.00 93.88 93 GLY A O 1
ATOM 675 N N . LEU A 1 94 ? 12.118 1.582 -4.449 1.00 97.31 94 LEU A N 1
ATOM 676 C CA . LEU A 1 94 ? 11.246 1.272 -3.316 1.00 97.31 94 LEU A CA 1
ATOM 677 C C . LEU A 1 94 ? 10.002 2.165 -3.313 1.00 97.31 94 LEU A C 1
ATOM 679 O O . LEU A 1 94 ? 10.111 3.385 -3.410 1.00 97.31 94 LEU A O 1
ATOM 683 N N . VAL A 1 95 ? 8.834 1.553 -3.136 1.00 96.94 95 VAL A N 1
ATOM 684 C CA . VAL A 1 95 ? 7.552 2.230 -2.929 1.00 96.94 95 VAL A CA 1
ATOM 685 C C . VAL A 1 95 ? 6.994 1.883 -1.558 1.00 96.94 95 VAL A C 1
ATOM 687 O O . VAL A 1 95 ? 7.139 0.760 -1.069 1.00 96.94 95 VAL A O 1
ATOM 690 N N . GLN A 1 96 ? 6.348 2.864 -0.935 1.00 97.69 96 GLN A N 1
ATOM 691 C CA . GLN A 1 96 ? 5.631 2.667 0.313 1.00 97.69 96 GLN A CA 1
ATOM 692 C C . GLN A 1 96 ? 4.164 2.353 0.020 1.00 97.69 96 GLN A C 1
ATOM 694 O O . GLN A 1 96 ? 3.477 3.131 -0.638 1.00 97.69 96 GLN A O 1
ATOM 699 N N . VAL A 1 97 ? 3.678 1.236 0.550 1.00 96.56 97 VAL A N 1
ATOM 700 C CA . VAL A 1 97 ? 2.278 0.816 0.468 1.00 96.56 97 VAL A CA 1
ATOM 701 C C . VAL A 1 97 ? 1.646 0.973 1.844 1.00 96.56 97 VAL A C 1
ATOM 703 O O . VAL A 1 97 ? 2.146 0.419 2.822 1.00 96.56 97 VAL A O 1
ATOM 706 N N . SER A 1 98 ? 0.539 1.709 1.918 1.00 95.56 98 SER A N 1
ATOM 707 C CA . SER A 1 98 ? -0.270 1.835 3.132 1.00 95.56 98 SER A CA 1
ATOM 708 C C . SER A 1 98 ? -1.559 1.030 2.998 1.00 95.56 98 SER A C 1
ATOM 710 O O . SER A 1 98 ? -2.306 1.198 2.036 1.00 95.56 98 SER A O 1
ATOM 712 N N . LEU A 1 99 ? -1.816 0.162 3.972 1.00 94.19 99 LEU A N 1
ATOM 713 C CA . LEU A 1 99 ? -2.978 -0.717 4.034 1.00 94.19 99 LEU A CA 1
ATOM 714 C C . LEU A 1 99 ? -3.792 -0.407 5.291 1.00 94.19 99 LEU A C 1
ATOM 716 O O . LEU A 1 99 ? -3.259 -0.418 6.398 1.00 94.19 99 LEU A O 1
ATOM 720 N N . VAL A 1 100 ? -5.093 -0.185 5.118 1.00 92.44 100 VAL A N 1
ATOM 721 C CA . VAL A 1 100 ? -6.071 -0.121 6.210 1.00 92.44 100 VAL A CA 1
ATOM 722 C C . VAL A 1 100 ? -7.098 -1.216 5.974 1.00 92.44 100 VAL A C 1
ATOM 724 O O . VAL A 1 100 ? -7.791 -1.229 4.959 1.00 92.44 100 VAL A O 1
ATOM 727 N N . GLU A 1 101 ? -7.214 -2.135 6.922 1.00 89.12 101 GLU A N 1
ATOM 728 C CA . GLU A 1 101 ? -8.212 -3.200 6.869 1.00 89.12 101 GLU A CA 1
ATOM 729 C C . GLU A 1 101 ? -9.515 -2.669 7.491 1.00 89.12 101 GLU A C 1
ATOM 731 O O . GLU A 1 101 ? -9.672 -2.635 8.705 1.00 89.12 101 GLU A O 1
ATOM 736 N N . ALA A 1 102 ? -10.452 -2.197 6.658 1.00 75.44 102 ALA A N 1
ATOM 737 C CA . ALA A 1 102 ? -11.610 -1.400 7.096 1.00 75.44 102 ALA A CA 1
ATOM 738 C C . ALA A 1 102 ? -12.491 -2.056 8.181 1.00 75.44 102 ALA A C 1
ATOM 740 O O . ALA A 1 102 ? -13.065 -1.355 9.010 1.00 75.44 102 ALA A O 1
ATOM 741 N N . LEU A 1 103 ? -12.570 -3.390 8.227 1.00 66.06 103 LEU A N 1
ATOM 742 C CA . LEU A 1 103 ? -13.321 -4.110 9.265 1.00 66.06 103 LEU A CA 1
ATOM 743 C C . LEU A 1 103 ? -12.696 -4.001 10.669 1.00 66.06 103 LEU A C 1
ATOM 745 O O . LEU A 1 103 ? -13.350 -4.372 11.637 1.00 66.06 103 LEU A O 1
ATOM 749 N N . SER A 1 104 ? -11.464 -3.497 10.807 1.00 58.78 104 SER A N 1
ATOM 750 C CA . SER A 1 104 ? -10.832 -3.226 12.107 1.00 58.78 104 SER A CA 1
ATOM 751 C C . SER A 1 104 ? -10.934 -1.764 12.551 1.00 58.78 104 SER A C 1
ATOM 753 O O . SER A 1 104 ? -10.345 -1.400 13.565 1.00 58.78 104 SER A O 1
ATOM 755 N N . VAL A 1 105 ? -11.599 -0.911 11.769 1.00 58.56 105 VAL A N 1
ATOM 756 C CA . VAL A 1 105 ? -11.738 0.533 12.035 1.00 58.56 105 VAL A CA 1
ATOM 757 C C . VAL A 1 105 ? -12.985 0.836 12.890 1.00 58.56 105 VAL A C 1
ATOM 759 O O . VAL A 1 105 ? -13.213 1.981 13.285 1.00 58.56 105 VAL A O 1
ATOM 762 N N . ILE A 1 106 ? -13.787 -0.184 13.200 1.00 54.91 106 ILE A N 1
ATOM 763 C CA . ILE A 1 106 ? -15.071 -0.099 13.913 1.00 54.91 106 ILE A CA 1
ATOM 764 C C . ILE A 1 106 ? -14.958 -0.642 15.333 1.00 54.91 106 ILE A C 1
ATOM 766 O O . ILE A 1 106 ? -14.348 -1.721 15.496 1.00 54.91 106 ILE A O 1
#

Radius of gyration: 26.53 Å; Cα contacts (8 Å, |Δi|>4): 101; chains: 1; bounding box: 76×40×47 Å

Foldseek 3Di:
DPVVVVVVVVVVVVVVPVPPPPDPPDPDDPDPDPDPPPDPDVVVVLLVVLQVVQKDKDKAFQQQWAWDAGPVGDIDGGHGQNDADPVRHGDGGIDMDIDGPNVRSD

pLDDT: mean 76.01, std 19.72, range [41.59, 97.81]

Nearest PDB structures (foldseek):
  4in3-assembly1_A  TM=4.328E-01  e=3.211E-01  Saccharomyces cerevisiae
  4q66-assembly1_A  TM=4.102E-01  e=5.071E-01  Saccharomyces cerevisiae R008
  2yg7-assembly2_B  TM=2.836E-01  e=6.584E-01  Rhodococcus erythropolis
  2yg6-assembly1_A  TM=2.496E-01  e=8.009E-01  Rhodococcus erythropolis
  1mp4-assembly1_A  TM=1.989E-01  e=5.413E-01  Salmo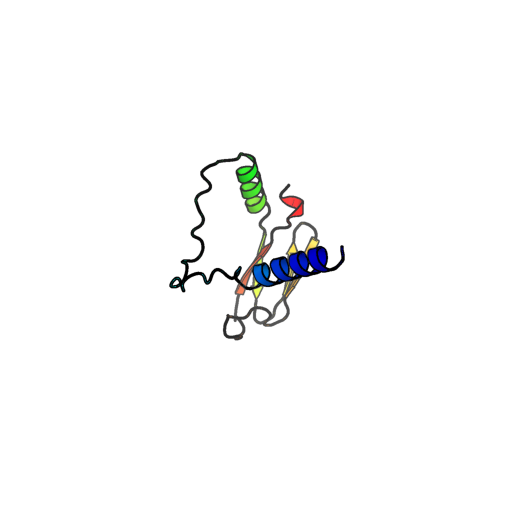nella enterica

Sequence (106 aa):
MKTKATILTTLIAIAVIVGCKKEPDNPASPAPTPNPVTGSSPLRALFVNNVANATQTFIVNAATGGQVMGNKGTRLDFEPNAFVYENGTPVMGLVQVSLVEALSVI

Mean predicted aligned error: 16.99 Å